Protein AF-A0A1I3DYZ8-F1 (afdb_monomer_lite)

Secondary structure (DSSP, 8-state):
------S-HHHHHHHHGGGGPPPPHHHHHHHHHHHTTS---S-SS-HHHHGGGT-

Organism: NCBI:txid34004

Sequence (55 aa):
MPIPGTTKLHRLEENLGAVDLDLTAADLAEIDAEAAKIEVQGERLPEAVLKMTGL

InterPro domains:
  IPR036812 NAD(P)-dependent oxidoreductase domain superfamily [G3DSA:3.20.20.100] (1-54)
  IPR036812 NAD(P)-dependent oxidoreductase domain superfamily [SSF51430] (2-45)

Structure (mmCIF, N/CA/C/O backbone):
data_AF-A0A1I3DYZ8-F1
#
_entry.id   AF-A0A1I3DYZ8-F1
#
loop_
_atom_site.group_PDB
_atom_site.id
_atom_site.type_symbol
_atom_site.label_atom_id
_atom_site.label_alt_id
_atom_site.label_comp_id
_atom_site.label_asym_id
_atom_site.label_entity_id
_atom_site.label_seq_id
_atom_site.pdbx_PDB_ins_code
_atom_site.Cartn_x
_atom_site.Cartn_y
_atom_site.Cartn_z
_atom_site.occupancy
_atom_site.B_iso_or_equiv
_atom_site.auth_seq_id
_atom_site.auth_comp_id
_atom_site.auth_asym_id
_atom_site.auth_atom_id
_atom_site.pdbx_PDB_model_num
ATOM 1 N N . MET A 1 1 ? -4.051 8.968 -5.078 1.00 63.59 1 MET A N 1
ATOM 2 C CA . MET A 1 1 ? -2.609 9.060 -4.769 1.00 63.59 1 MET A CA 1
ATOM 3 C C . MET A 1 1 ? -2.391 8.679 -3.311 1.00 63.59 1 MET A C 1
ATOM 5 O O . MET A 1 1 ? -2.974 9.355 -2.467 1.00 63.59 1 MET A O 1
ATOM 9 N N . PRO A 1 2 ? -1.646 7.600 -3.002 1.00 82.94 2 PRO A N 1
ATOM 10 C CA . PRO A 1 2 ? -1.244 7.285 -1.630 1.00 82.94 2 PRO A CA 1
ATOM 11 C C . PRO A 1 2 ? -0.221 8.314 -1.123 1.00 82.94 2 PRO A C 1
ATOM 13 O O . PRO A 1 2 ? 0.600 8.800 -1.898 1.00 82.94 2 PRO A O 1
ATOM 16 N N . ILE A 1 3 ? -0.278 8.660 0.167 1.00 85.75 3 ILE A N 1
ATOM 17 C CA . ILE A 1 3 ? 0.641 9.620 0.806 1.00 85.75 3 ILE A CA 1
ATOM 18 C C . ILE A 1 3 ? 1.296 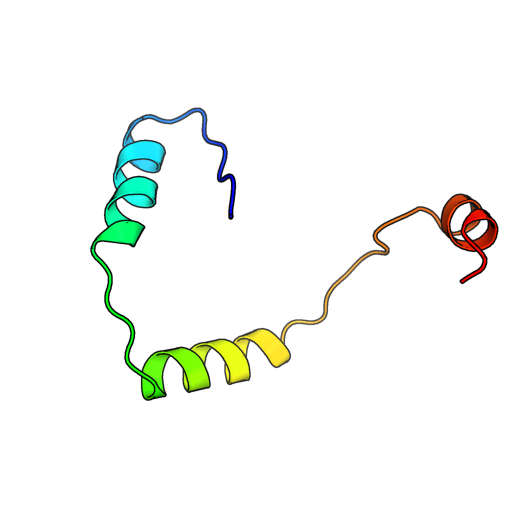8.932 2.017 1.00 85.75 3 ILE A C 1
ATOM 20 O O . ILE A 1 3 ? 0.902 9.187 3.158 1.00 85.75 3 ILE A O 1
ATOM 24 N N . PRO A 1 4 ? 2.234 7.992 1.796 1.00 86.50 4 PRO A N 1
ATOM 25 C CA . PRO A 1 4 ? 2.913 7.310 2.890 1.00 86.50 4 PRO A CA 1
ATOM 26 C C . PRO A 1 4 ? 3.817 8.292 3.648 1.00 86.50 4 PRO A C 1
ATOM 28 O O . PRO A 1 4 ? 4.659 8.967 3.060 1.00 86.50 4 PRO A O 1
ATOM 31 N N . GLY A 1 5 ? 3.648 8.369 4.969 1.00 92.25 5 GLY A N 1
ATOM 32 C CA . GLY A 1 5 ? 4.482 9.182 5.854 1.00 92.25 5 GLY A CA 1
ATOM 33 C C . GLY A 1 5 ? 5.470 8.323 6.640 1.00 92.25 5 GLY A C 1
ATOM 34 O O . GLY A 1 5 ? 5.099 7.288 7.189 1.00 92.25 5 GLY A O 1
ATOM 35 N N . THR A 1 6 ? 6.728 8.752 6.733 1.00 94.62 6 THR A N 1
ATOM 36 C CA . THR A 1 6 ? 7.749 8.105 7.570 1.00 94.62 6 THR A CA 1
ATOM 37 C C . THR A 1 6 ? 8.756 9.131 8.079 1.00 94.62 6 THR A C 1
ATOM 39 O O . THR A 1 6 ? 9.028 10.128 7.417 1.00 94.62 6 THR A O 1
ATOM 42 N N . THR A 1 7 ? 9.328 8.886 9.258 1.00 94.88 7 THR A N 1
ATOM 43 C CA . THR A 1 7 ? 10.432 9.678 9.827 1.00 94.88 7 THR A CA 1
ATOM 44 C C . THR A 1 7 ? 11.805 9.048 9.577 1.00 94.88 7 THR A C 1
ATOM 46 O O . THR A 1 7 ? 12.830 9.650 9.891 1.00 94.88 7 THR A O 1
ATOM 49 N N . LYS A 1 8 ? 11.849 7.823 9.035 1.00 97.38 8 LYS A N 1
ATOM 50 C CA . LYS A 1 8 ? 13.077 7.049 8.812 1.00 97.38 8 LYS A CA 1
ATOM 51 C C . LYS A 1 8 ? 13.490 7.110 7.346 1.00 97.38 8 LYS A C 1
ATOM 53 O O . LYS A 1 8 ? 12.707 6.718 6.485 1.00 97.38 8 LYS A O 1
ATOM 58 N N . LEU A 1 9 ? 14.738 7.506 7.085 1.00 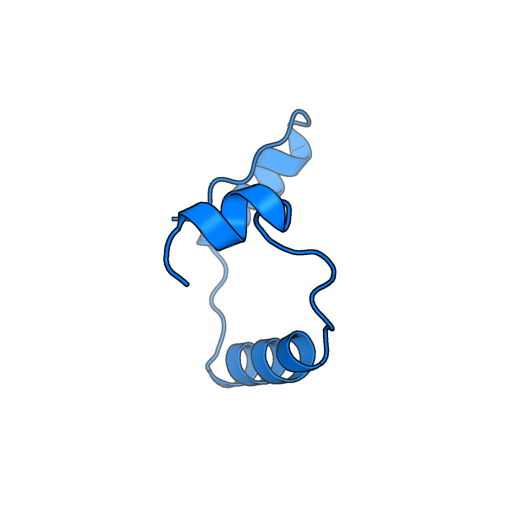94.81 9 LEU A N 1
ATOM 59 C CA . LEU A 1 9 ? 15.263 7.679 5.725 1.00 94.81 9 LEU A CA 1
ATOM 60 C C . LEU A 1 9 ? 15.213 6.386 4.894 1.00 94.81 9 LEU A C 1
ATOM 62 O O . LEU A 1 9 ? 14.665 6.395 3.803 1.00 94.81 9 LEU A O 1
ATOM 66 N N . HIS A 1 10 ? 15.653 5.252 5.445 1.00 95.88 10 HIS A N 1
ATOM 67 C CA . HIS A 1 10 ? 15.608 3.969 4.723 1.00 95.88 10 HIS A CA 1
ATOM 68 C C . HIS A 1 10 ? 14.182 3.536 4.336 1.00 95.88 10 HIS A C 1
ATOM 70 O O . HIS A 1 10 ? 13.995 2.852 3.339 1.00 95.88 10 HIS A O 1
ATOM 76 N N . ARG A 1 11 ? 13.154 3.942 5.101 1.00 96.25 11 ARG A N 1
ATOM 77 C CA . ARG A 1 11 ? 11.749 3.666 4.752 1.00 96.25 11 ARG A CA 1
ATOM 78 C C . ARG A 1 11 ? 11.252 4.561 3.623 1.00 96.25 11 ARG A C 1
ATOM 80 O O . ARG A 1 11 ? 10.361 4.160 2.888 1.00 96.25 11 ARG A O 1
ATOM 87 N N . LEU A 1 12 ? 11.794 5.773 3.502 1.00 94.12 12 LEU A N 1
ATOM 88 C CA . LEU A 1 12 ? 11.500 6.640 2.364 1.00 94.12 12 LEU A CA 1
ATOM 89 C C . LEU A 1 12 ? 12.056 6.022 1.079 1.00 94.12 12 LEU A C 1
ATOM 91 O O . LEU A 1 12 ? 11.338 5.954 0.089 1.00 94.12 12 LEU A O 1
ATOM 95 N N . GLU A 1 13 ? 13.304 5.553 1.123 1.00 94.38 13 GLU A N 1
ATOM 96 C CA . GLU A 1 13 ? 13.966 4.891 -0.007 1.00 94.38 13 GLU A CA 1
ATOM 97 C C . GLU A 1 13 ? 13.207 3.629 -0.440 1.00 94.38 13 GLU A C 1
ATOM 99 O O . GLU A 1 13 ? 12.903 3.470 -1.618 1.00 94.38 13 GLU A O 1
ATOM 104 N N . GLU A 1 14 ? 12.815 2.784 0.518 1.00 95.19 14 GLU A N 1
ATOM 105 C CA . GLU A 1 14 ? 11.984 1.598 0.274 1.00 95.19 14 GLU A CA 1
ATOM 106 C C . GLU A 1 14 ? 10.641 1.953 -0.386 1.00 95.19 14 GLU A C 1
ATOM 108 O O . GLU A 1 14 ? 10.287 1.381 -1.414 1.00 95.19 14 GLU A O 1
ATOM 113 N N . ASN A 1 15 ? 9.909 2.931 0.161 1.00 95.00 15 ASN A N 1
ATOM 114 C CA . ASN A 1 15 ? 8.618 3.354 -0.389 1.00 95.00 15 ASN A CA 1
ATOM 115 C C . ASN A 1 15 ? 8.745 3.935 -1.802 1.00 95.00 15 ASN A C 1
ATOM 117 O O . ASN A 1 15 ? 7.831 3.780 -2.609 1.00 95.00 15 ASN A O 1
ATOM 121 N N . LEU A 1 16 ? 9.851 4.624 -2.100 1.00 93.31 16 LEU A N 1
ATOM 122 C CA . LEU A 1 16 ? 10.096 5.184 -3.426 1.00 93.31 16 LEU A CA 1
ATOM 123 C C . LEU A 1 16 ? 10.319 4.082 -4.470 1.00 93.31 16 LEU A C 1
ATOM 125 O O . LEU A 1 16 ? 9.840 4.215 -5.593 1.00 93.31 16 LEU A O 1
ATOM 129 N N . GLY A 1 17 ? 10.952 2.974 -4.076 1.00 93.62 17 GLY A N 1
ATOM 130 C CA . GLY A 1 17 ? 11.142 1.802 -4.934 1.00 93.62 17 GLY A CA 1
ATOM 131 C C . GLY A 1 17 ? 9.840 1.135 -5.392 1.00 93.62 17 GLY A C 1
ATOM 132 O O . GLY A 1 17 ? 9.855 0.377 -6.355 1.00 93.62 17 GLY A O 1
ATOM 133 N N . ALA A 1 18 ? 8.693 1.445 -4.773 1.00 93.56 18 ALA A N 1
ATOM 134 C CA . ALA A 1 18 ? 7.397 0.935 -5.221 1.00 93.56 18 ALA A CA 1
ATOM 135 C C . ALA A 1 18 ? 7.006 1.412 -6.632 1.00 93.56 18 ALA A C 1
ATOM 137 O O . ALA A 1 18 ? 6.157 0.792 -7.265 1.00 93.56 18 ALA A O 1
ATOM 138 N N . VAL A 1 19 ? 7.608 2.499 -7.128 1.00 93.38 19 VAL A N 1
ATOM 139 C CA . VAL A 1 19 ? 7.366 3.014 -8.488 1.00 93.38 19 VAL A CA 1
ATOM 140 C C . VAL A 1 19 ? 7.942 2.088 -9.561 1.00 93.38 19 VAL A C 1
ATOM 142 O O . VAL A 1 19 ? 7.411 2.046 -10.666 1.00 93.38 19 VAL A O 1
ATOM 145 N N . ASP A 1 20 ? 8.986 1.330 -9.227 1.00 95.69 20 ASP A N 1
ATOM 146 C CA . ASP A 1 20 ? 9.674 0.429 -10.155 1.00 95.69 20 ASP A CA 1
ATOM 147 C C . ASP A 1 20 ? 9.089 -0.998 -10.140 1.00 95.69 20 ASP A C 1
ATOM 149 O O . ASP A 1 20 ? 9.621 -1.898 -10.790 1.00 95.69 20 ASP A O 1
ATOM 153 N N . LEU A 1 21 ? 8.017 -1.233 -9.372 1.00 94.06 21 LEU A N 1
ATOM 154 C CA . LEU A 1 21 ? 7.361 -2.534 -9.271 1.00 94.06 21 LEU A CA 1
ATOM 155 C C . LEU A 1 21 ? 6.245 -2.671 -10.307 1.00 94.06 21 LEU A C 1
ATOM 157 O O . LEU A 1 21 ? 5.228 -1.982 -10.239 1.00 94.06 21 LEU A O 1
ATOM 161 N N . ASP A 1 22 ? 6.395 -3.649 -11.195 1.00 96.19 22 ASP A N 1
ATOM 162 C CA . ASP A 1 22 ? 5.327 -4.110 -12.077 1.00 96.19 22 ASP A CA 1
ATOM 163 C C . ASP A 1 22 ? 4.644 -5.339 -11.469 1.00 96.19 22 ASP A C 1
ATOM 165 O O . ASP A 1 22 ? 5.269 -6.382 -11.271 1.00 96.19 22 ASP A O 1
ATOM 169 N N . LEU A 1 23 ? 3.345 -5.221 -11.185 1.00 96.12 23 LEU A N 1
ATOM 170 C CA . LEU A 1 23 ? 2.514 -6.341 -10.744 1.00 96.12 23 LEU A CA 1
ATOM 171 C C . LEU A 1 23 ? 1.732 -6.905 -11.927 1.00 96.12 23 LEU A C 1
ATOM 173 O O . LEU A 1 23 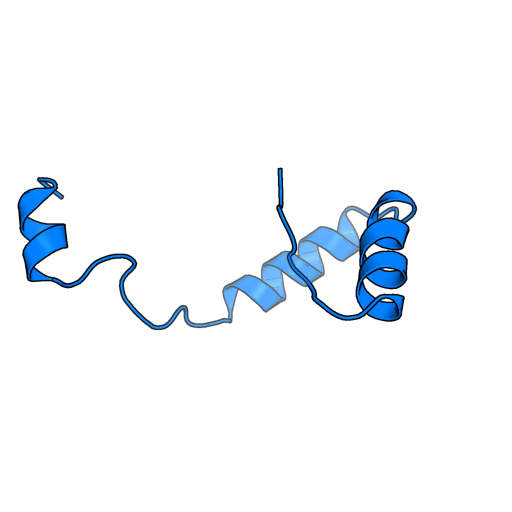? 1.121 -6.164 -12.703 1.00 96.12 23 LEU A O 1
ATOM 177 N N . THR A 1 24 ? 1.722 -8.228 -12.058 1.00 97.88 24 THR A N 1
ATOM 178 C CA . THR A 1 24 ? 0.900 -8.899 -13.061 1.00 97.88 24 THR A CA 1
ATOM 179 C C . THR A 1 24 ? -0.566 -8.929 -12.626 1.00 97.88 24 THR A C 1
ATOM 181 O O . THR A 1 24 ? -0.910 -8.739 -11.459 1.00 97.88 24 THR A O 1
ATOM 184 N N . ALA A 1 25 ? -1.465 -9.228 -13.566 1.00 97.44 25 ALA A N 1
ATOM 185 C CA . ALA A 1 25 ? -2.883 -9.397 -13.248 1.00 97.44 25 ALA A CA 1
ATOM 186 C C . ALA A 1 25 ? -3.140 -10.544 -12.250 1.00 97.44 25 ALA A C 1
ATOM 188 O O . ALA A 1 25 ? -4.108 -10.485 -11.496 1.00 97.44 25 ALA A O 1
ATOM 189 N N . ALA A 1 26 ? -2.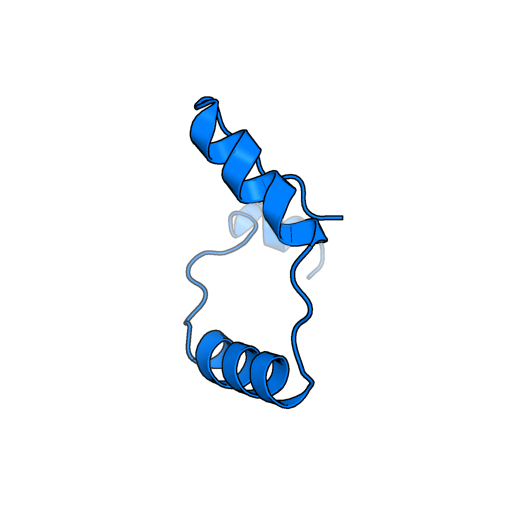284 -11.572 -12.242 1.00 97.25 26 ALA A N 1
ATOM 190 C CA . ALA A 1 26 ? -2.381 -12.670 -11.287 1.00 97.25 26 ALA A CA 1
ATOM 191 C C . ALA A 1 26 ? -1.994 -12.213 -9.873 1.00 97.25 26 ALA A C 1
ATOM 193 O O . ALA A 1 26 ? -2.735 -12.497 -8.936 1.00 97.25 26 ALA A O 1
ATOM 194 N N . ASP A 1 27 ? -0.910 -11.439 -9.742 1.00 97.31 27 ASP A N 1
ATOM 195 C CA . ASP A 1 27 ? -0.458 -10.906 -8.449 1.00 97.31 27 ASP A CA 1
ATOM 196 C C . ASP A 1 27 ? -1.532 -10.009 -7.820 1.00 97.31 27 ASP A C 1
ATOM 198 O O . ASP A 1 27 ? -1.842 -10.128 -6.638 1.00 97.31 27 ASP A O 1
ATOM 202 N N . LEU A 1 28 ? -2.155 -9.141 -8.626 1.00 97.19 28 LEU A N 1
ATOM 203 C CA . LEU A 1 28 ? -3.246 -8.279 -8.163 1.00 97.19 28 LEU A CA 1
ATOM 204 C C . LEU A 1 28 ? -4.464 -9.090 -7.705 1.00 97.19 28 LEU A C 1
ATOM 206 O O . LEU A 1 28 ? -5.030 -8.798 -6.654 1.00 97.19 28 LEU A O 1
ATOM 210 N N . ALA A 1 29 ? -4.846 -10.126 -8.458 1.00 97.06 29 ALA A N 1
ATOM 211 C CA . ALA A 1 29 ? -5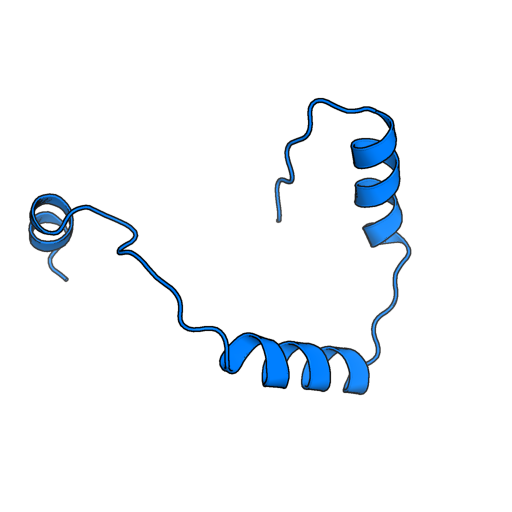.971 -10.984 -8.095 1.00 97.06 29 ALA A CA 1
ATOM 212 C C . ALA A 1 29 ? -5.719 -11.754 -6.788 1.00 97.06 29 ALA A C 1
ATOM 214 O O . ALA A 1 29 ? -6.640 -11.926 -5.989 1.00 97.06 29 ALA A O 1
ATOM 215 N N . GLU A 1 30 ? -4.483 -12.201 -6.560 1.00 97.81 30 GLU A N 1
ATOM 216 C CA . GLU A 1 30 ? -4.081 -12.851 -5.313 1.00 97.81 30 GLU A CA 1
ATOM 217 C C . GLU A 1 30 ? -4.132 -11.873 -4.131 1.00 97.81 30 GLU A C 1
ATOM 219 O O . GLU A 1 30 ? -4.755 -12.175 -3.110 1.00 97.81 30 GLU A O 1
ATOM 224 N N . ILE A 1 31 ? -3.555 -10.675 -4.285 1.00 96.25 31 ILE A N 1
ATOM 225 C CA . ILE A 1 31 ? -3.574 -9.629 -3.252 1.00 96.25 31 ILE A CA 1
ATOM 226 C C . ILE A 1 31 ? -5.013 -9.265 -2.876 1.00 96.25 31 ILE A C 1
ATOM 228 O O . ILE A 1 31 ? -5.330 -9.211 -1.688 1.00 96.25 31 ILE A O 1
ATOM 232 N N . ASP A 1 32 ? -5.894 -9.059 -3.858 1.00 95.75 32 ASP A N 1
ATOM 233 C CA . ASP A 1 32 ? -7.299 -8.718 -3.614 1.00 95.75 32 ASP A CA 1
ATOM 234 C C . ASP A 1 32 ? -8.048 -9.849 -2.895 1.00 95.75 32 ASP A C 1
ATOM 236 O O . ASP A 1 32 ? -8.809 -9.595 -1.956 1.00 95.75 32 ASP A O 1
ATOM 240 N N . ALA A 1 33 ? -7.818 -11.105 -3.295 1.00 96.81 33 ALA A N 1
ATOM 241 C CA . ALA A 1 33 ? -8.457 -12.264 -2.676 1.00 96.81 33 ALA A CA 1
ATOM 242 C C . ALA A 1 33 ? -8.065 -12.426 -1.200 1.00 96.81 33 ALA A C 1
ATOM 244 O O . ALA A 1 33 ? -8.915 -12.768 -0.374 1.00 96.81 33 ALA A O 1
ATOM 245 N N . GLU A 1 34 ? -6.802 -12.175 -0.852 1.00 96.62 34 GLU A N 1
ATOM 246 C CA . GLU A 1 34 ? -6.338 -12.228 0.535 1.00 96.62 34 GLU A CA 1
ATOM 247 C C . GLU A 1 34 ? -6.763 -10.990 1.334 1.00 96.62 34 GLU A C 1
ATOM 249 O O . GLU A 1 34 ? -7.231 -11.119 2.468 1.00 96.62 34 GLU A O 1
ATOM 254 N N . ALA A 1 35 ? -6.684 -9.796 0.743 1.00 94.19 35 ALA A N 1
ATOM 255 C CA . ALA A 1 35 ? -7.094 -8.553 1.392 1.00 94.19 35 ALA A CA 1
ATOM 256 C C . ALA A 1 35 ? -8.590 -8.546 1.743 1.00 94.19 35 ALA A C 1
ATOM 258 O O . ALA A 1 35 ? -8.967 -8.056 2.807 1.00 94.19 35 ALA A O 1
ATOM 259 N N . ALA A 1 36 ? -9.440 -9.149 0.906 1.00 93.75 36 ALA A N 1
ATOM 260 C CA . ALA A 1 36 ? -10.877 -9.272 1.159 1.00 93.75 36 ALA A CA 1
ATOM 261 C C . ALA A 1 36 ? -11.219 -10.104 2.409 1.00 93.75 36 ALA A C 1
ATOM 263 O O . ALA A 1 36 ? -12.324 -9.992 2.939 1.00 93.75 36 ALA A O 1
ATOM 264 N N . LYS A 1 37 ? -10.290 -10.935 2.897 1.00 95.19 37 LYS A N 1
ATOM 265 C CA . LYS A 1 37 ? -10.471 -11.725 4.126 1.00 95.19 37 LYS A CA 1
ATOM 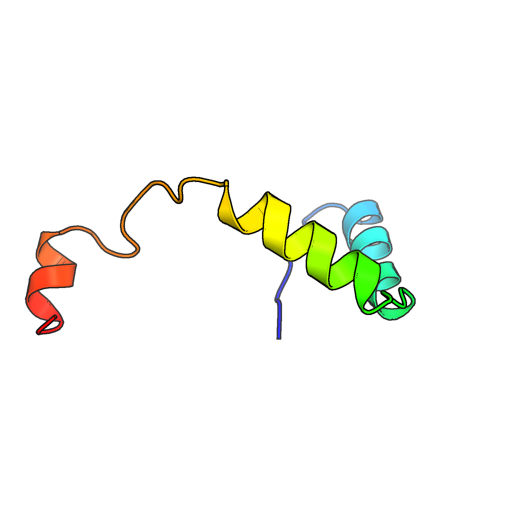266 C C . LYS A 1 37 ? -10.200 -10.911 5.391 1.00 95.19 37 LYS A C 1
ATOM 268 O O . LYS A 1 37 ? -10.502 -11.380 6.486 1.00 95.19 37 LYS A O 1
ATOM 273 N N . ILE A 1 38 ? -9.606 -9.724 5.263 1.00 91.75 38 ILE A N 1
ATOM 274 C CA . ILE A 1 38 ? -9.269 -8.866 6.396 1.00 91.75 38 ILE A CA 1
ATOM 275 C C . ILE A 1 38 ? -10.542 -8.171 6.882 1.00 91.75 38 ILE A C 1
ATOM 277 O O . ILE A 1 38 ? -11.134 -7.350 6.183 1.00 91.75 38 ILE A O 1
ATOM 281 N N . GLU A 1 39 ? -10.948 -8.474 8.114 1.00 89.94 39 GLU A N 1
ATOM 282 C CA . GLU A 1 39 ? -12.042 -7.767 8.774 1.00 89.94 39 GLU A CA 1
ATOM 283 C C . GLU A 1 39 ? -11.585 -6.350 9.152 1.00 89.94 39 GLU A C 1
ATOM 285 O O . GLU A 1 39 ? -10.698 -6.161 9.989 1.00 89.94 39 GLU A O 1
ATOM 290 N N . VAL A 1 40 ? -12.177 -5.338 8.516 1.00 85.75 40 VAL A N 1
ATOM 291 C CA . VAL A 1 40 ? -11.870 -3.934 8.808 1.00 85.75 40 VAL A CA 1
ATOM 292 C C . VAL A 1 40 ? -12.519 -3.552 10.134 1.00 85.75 40 VAL A C 1
ATOM 294 O O . VAL A 1 40 ? -13.740 -3.479 10.245 1.00 85.75 40 VAL A O 1
ATOM 297 N N . GLN A 1 41 ? -11.686 -3.298 11.140 1.00 85.94 41 GLN A N 1
ATOM 298 C CA . GLN A 1 41 ? -12.126 -2.915 12.477 1.00 85.94 41 GLN A CA 1
ATOM 299 C C . GLN A 1 41 ? -12.202 -1.392 12.622 1.00 85.94 41 GLN A C 1
ATOM 301 O O . GLN A 1 41 ? -11.264 -0.673 12.271 1.00 85.94 41 GLN A O 1
ATOM 306 N N . GLY A 1 42 ? -13.292 -0.922 13.229 1.00 78.69 42 GLY A N 1
ATOM 307 C CA . GLY A 1 42 ? -13.504 0.481 13.576 1.00 78.69 42 GLY A CA 1
ATOM 308 C C . GLY A 1 42 ? -14.254 1.287 12.513 1.00 78.69 42 GLY A C 1
ATOM 309 O O . GLY A 1 42 ? -14.073 1.122 11.308 1.00 78.69 42 GLY A O 1
ATOM 310 N N . GLU A 1 43 ? -15.106 2.195 12.983 1.00 81.69 43 GLU A N 1
ATOM 311 C CA . GLU A 1 43 ? -15.825 3.136 12.128 1.00 81.69 43 GLU A CA 1
ATOM 312 C C . GLU A 1 43 ? -14.934 4.337 11.793 1.00 81.69 43 GLU A C 1
ATOM 314 O O . GLU A 1 43 ? -14.173 4.831 12.626 1.00 81.69 43 GLU A O 1
ATOM 319 N N . ARG A 1 44 ? -15.049 4.853 10.563 1.00 83.19 44 ARG A N 1
ATOM 320 C CA . ARG A 1 44 ? -14.307 6.048 10.120 1.00 83.19 44 ARG A CA 1
ATOM 321 C C . ARG A 1 44 ? -14.599 7.272 10.998 1.00 83.19 44 ARG A C 1
ATOM 323 O O . ARG A 1 44 ? -13.765 8.169 11.100 1.00 83.19 44 ARG A O 1
ATOM 330 N N . LEU A 1 45 ? -15.794 7.325 11.577 1.00 83.31 45 LEU A N 1
ATOM 331 C CA . LEU A 1 45 ? -16.276 8.398 12.433 1.00 83.31 45 LEU A CA 1
ATOM 332 C C . LEU A 1 45 ? -16.894 7.786 13.693 1.00 83.31 45 LEU A C 1
ATOM 334 O O . LEU A 1 45 ? -17.478 6.714 13.598 1.00 83.31 45 LEU A O 1
ATOM 338 N N . PRO A 1 46 ? -16.835 8.466 14.848 1.00 85.00 46 PRO A N 1
ATOM 339 C CA . PRO A 1 46 ? -17.652 8.092 15.995 1.00 85.00 46 PRO A CA 1
ATOM 340 C C . PRO A 1 46 ? -19.142 8.096 15.626 1.00 85.00 46 PRO A C 1
ATOM 342 O O . PRO A 1 46 ? -19.591 8.993 14.910 1.00 85.00 46 PRO A O 1
ATOM 345 N N . GLU A 1 47 ? -19.917 7.164 16.180 1.00 80.94 47 GLU A N 1
ATOM 346 C CA . GLU A 1 47 ? -21.338 6.940 15.858 1.00 80.94 47 GLU A CA 1
ATOM 347 C C . GLU A 1 47 ? -22.187 8.231 15.876 1.00 80.94 47 GLU A C 1
ATOM 349 O O . GLU A 1 47 ? -23.023 8.467 15.002 1.00 80.94 47 GLU A O 1
ATOM 354 N N . ALA A 1 48 ? -21.941 9.119 16.847 1.00 82.50 48 ALA A N 1
ATOM 355 C CA . ALA A 1 48 ? -22.634 10.404 16.956 1.00 82.50 48 ALA A CA 1
ATOM 356 C C . ALA A 1 48 ? -22.369 11.331 15.757 1.00 82.50 48 ALA A C 1
ATOM 358 O O . ALA A 1 48 ? -23.271 12.035 15.314 1.00 82.50 48 ALA A O 1
ATOM 359 N N . VAL A 1 49 ? -21.147 11.316 15.220 1.00 83.81 49 VAL A N 1
ATOM 360 C CA . VAL A 1 49 ? -20.755 12.107 14.046 1.00 83.81 49 VAL A CA 1
ATOM 361 C C . VAL A 1 49 ? -21.270 11.446 12.769 1.00 83.81 49 VAL A C 1
ATOM 363 O O . VAL A 1 49 ? -21.717 12.148 11.867 1.00 83.81 49 VAL A O 1
ATOM 366 N N . LEU A 1 50 ? -21.287 10.110 12.707 1.00 83.00 50 LEU A N 1
ATOM 367 C CA . LEU A 1 50 ? -21.848 9.367 11.579 1.00 83.00 50 LEU A CA 1
ATOM 368 C C . LEU A 1 50 ? -23.341 9.687 11.388 1.00 83.00 50 LEU A C 1
ATOM 370 O O . LEU A 1 50 ? -23.740 10.066 10.288 1.00 83.00 50 LEU A O 1
ATOM 374 N N . LYS A 1 51 ? -24.133 9.698 12.471 1.00 81.44 51 LYS A N 1
ATOM 375 C CA . LYS A 1 51 ? -25.564 10.073 12.448 1.00 81.44 51 LYS A CA 1
ATOM 376 C C . LYS A 1 51 ? -25.826 11.499 11.948 1.00 81.44 51 LYS A C 1
ATOM 378 O O . LYS A 1 51 ? -26.914 11.792 11.462 1.00 81.44 51 LYS A O 1
ATOM 383 N N . MET A 1 52 ? -24.842 12.395 12.048 1.00 82.75 52 MET A N 1
ATOM 384 C CA . MET A 1 52 ? -24.943 13.765 11.531 1.00 82.75 52 MET A CA 1
ATOM 385 C C . MET A 1 52 ? -24.636 13.873 10.031 1.00 82.75 52 MET A C 1
ATOM 387 O O . MET A 1 52 ? -24.938 14.903 9.433 1.00 82.75 52 MET A O 1
ATOM 391 N N . THR A 1 53 ? -24.056 12.837 9.414 1.00 81.06 53 THR A N 1
ATOM 392 C CA . THR A 1 53 ? -23.751 12.824 7.972 1.00 81.06 53 THR A CA 1
ATOM 393 C C . THR A 1 53 ? -24.939 12.431 7.088 1.00 81.06 53 THR A C 1
ATOM 395 O O . THR A 1 53 ? -24.829 12.523 5.868 1.00 81.06 53 THR A O 1
ATOM 398 N N . GLY A 1 54 ? -26.088 12.064 7.675 1.00 68.88 54 GLY A N 1
ATOM 399 C CA . GLY A 1 54 ? -27.295 11.684 6.926 1.00 68.88 54 GLY A CA 1
ATOM 400 C C . GLY A 1 54 ? -27.200 10.321 6.229 1.00 68.88 54 GLY A C 1
ATOM 401 O O . GLY A 1 54 ? -28.016 10.040 5.351 1.00 68.88 54 GLY A O 1
ATOM 402 N N . LEU A 1 55 ? -26.201 9.520 6.614 1.00 59.62 55 LEU A N 1
ATOM 403 C CA . LEU A 1 55 ? -26.056 8.094 6.318 1.00 59.62 55 LEU A CA 1
ATOM 404 C C . LEU A 1 55 ? -26.740 7.258 7.404 1.00 59.62 55 LEU A C 1
ATOM 406 O O . LEU A 1 55 ? -26.705 7.688 8.582 1.00 59.62 55 LEU A O 1
#

pLDDT: mean 89.8, std 8.52, range [59.62, 97.88]

Foldseek 3Di:
DDDDDDPDPVVVVVVVCVVVDDDDPVNVVVCVVVVVPDDDDDDPDPPVVVVVVVD

Radius of gyration: 17.21 Å; chains: 1; bounding box: 43×27×30 Å